Protein AF-A0A5C4TK14-F1 (afdb_monomer)

Structure (mmCIF, N/CA/C/O backbone):
data_AF-A0A5C4TK14-F1
#
_entry.id   AF-A0A5C4TK14-F1
#
loop_
_atom_site.group_PDB
_atom_site.id
_atom_site.type_symbol
_atom_site.label_atom_id
_atom_site.label_alt_id
_atom_site.label_comp_id
_atom_site.label_asym_id
_atom_site.label_entity_id
_atom_site.label_seq_id
_atom_site.pdbx_PDB_ins_code
_atom_site.Cartn_x
_atom_site.Cartn_y
_atom_site.Cartn_z
_atom_site.occupancy
_atom_site.B_iso_or_equiv
_atom_site.auth_seq_id
_atom_site.auth_comp_id
_atom_site.auth_asym_id
_atom_site.auth_atom_id
_atom_site.pdbx_PDB_model_num
ATOM 1 N N . MET A 1 1 ? -11.568 1.574 -13.036 1.00 86.00 1 MET A N 1
ATOM 2 C CA . MET A 1 1 ? -10.351 0.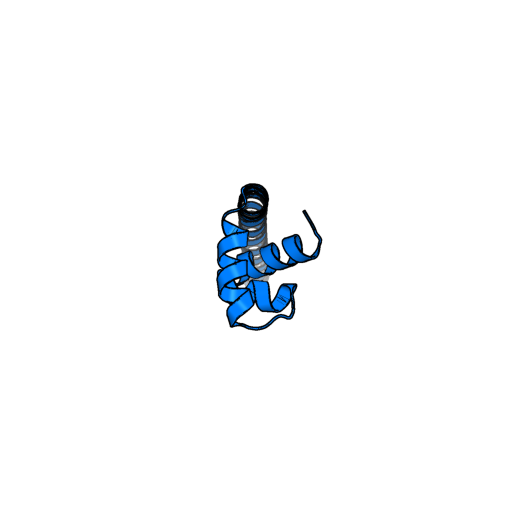970 -12.438 1.00 86.00 1 MET A CA 1
ATOM 3 C C . MET A 1 1 ? -10.315 -0.479 -12.884 1.00 86.00 1 MET A C 1
ATOM 5 O O . MET A 1 1 ? -11.379 -1.084 -12.866 1.00 86.00 1 MET A O 1
ATOM 9 N N . THR A 1 2 ? -9.173 -1.006 -13.327 1.00 96.56 2 THR A N 1
ATOM 10 C CA . THR A 1 2 ? -9.084 -2.410 -13.782 1.00 96.56 2 THR A CA 1
ATOM 11 C C . THR A 1 2 ? -9.049 -3.380 -12.597 1.00 96.56 2 THR A C 1
ATOM 13 O O . THR A 1 2 ? -8.719 -2.972 -11.481 1.00 96.56 2 THR A O 1
ATOM 16 N N . GLU A 1 3 ? -9.338 -4.664 -12.826 1.00 96.69 3 GLU A N 1
ATOM 17 C CA . GLU A 1 3 ? -9.223 -5.698 -11.782 1.00 96.69 3 GLU A CA 1
ATOM 18 C C . GLU A 1 3 ? -7.791 -5.821 -11.246 1.00 96.69 3 GLU A C 1
ATOM 20 O O . GLU A 1 3 ? -7.582 -5.873 -10.038 1.00 96.69 3 GLU A O 1
ATOM 25 N N . THR A 1 4 ? -6.784 -5.721 -12.116 1.00 96.88 4 THR A N 1
ATOM 26 C CA . THR A 1 4 ? -5.367 -5.700 -11.712 1.00 96.88 4 THR A CA 1
ATOM 27 C C . THR A 1 4 ? -5.024 -4.510 -10.811 1.00 96.88 4 THR A C 1
ATOM 29 O O . THR A 1 4 ? -4.304 -4.666 -9.826 1.00 96.88 4 THR A O 1
ATOM 32 N N . GLN A 1 5 ? -5.593 -3.327 -11.075 1.00 97.44 5 GLN A N 1
ATOM 33 C CA . GLN A 1 5 ? -5.430 -2.152 -10.210 1.00 97.44 5 GLN A CA 1
ATOM 34 C C . GLN A 1 5 ? -6.107 -2.346 -8.851 1.00 97.44 5 GLN A C 1
ATOM 36 O O . GLN A 1 5 ? -5.553 -1.938 -7.833 1.00 97.44 5 GLN A O 1
ATOM 41 N N . LYS A 1 6 ? -7.288 -2.979 -8.811 1.00 97.50 6 LYS A N 1
ATOM 42 C CA . LYS A 1 6 ? -7.956 -3.324 -7.546 1.00 97.50 6 LYS A CA 1
ATOM 43 C C . LYS A 1 6 ? 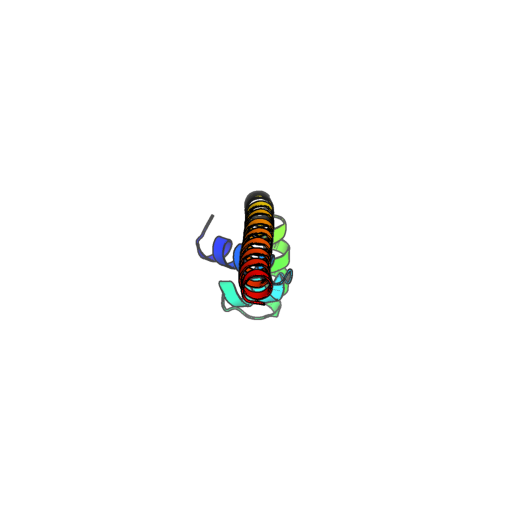-7.109 -4.308 -6.742 1.00 97.50 6 LYS A C 1
ATOM 45 O O . LYS A 1 6 ? -6.898 -4.085 -5.552 1.00 97.50 6 LYS A O 1
ATOM 50 N N . LEU A 1 7 ? -6.585 -5.343 -7.396 1.00 97.94 7 LEU A N 1
ATOM 51 C CA . LEU A 1 7 ? -5.735 -6.355 -6.776 1.00 97.94 7 LEU A CA 1
ATOM 52 C C . LEU A 1 7 ? -4.448 -5.739 -6.205 1.00 97.94 7 LEU A C 1
ATOM 54 O O . LEU A 1 7 ? -4.091 -6.009 -5.058 1.00 97.94 7 LEU A O 1
ATOM 58 N N . PHE A 1 8 ? -3.815 -4.830 -6.953 1.00 98.44 8 PHE A N 1
ATOM 59 C CA . PHE A 1 8 ? -2.703 -4.018 -6.457 1.00 98.44 8 PHE A CA 1
ATOM 60 C C . PHE A 1 8 ? -3.073 -3.263 -5.174 1.00 98.44 8 PHE A C 1
ATOM 62 O O . PHE A 1 8 ? -2.346 -3.358 -4.186 1.00 98.44 8 PHE A O 1
ATOM 69 N N . CYS A 1 9 ? -4.209 -2.554 -5.155 1.00 98.00 9 CYS A N 1
ATOM 70 C CA . CYS A 1 9 ? -4.651 -1.809 -3.975 1.00 98.00 9 CYS A CA 1
ATOM 71 C C . CYS A 1 9 ? -4.868 -2.723 -2.763 1.00 98.00 9 CYS A C 1
ATOM 73 O O . CYS A 1 9 ? -4.470 -2.369 -1.657 1.00 98.00 9 CYS A O 1
ATOM 75 N N . VAL A 1 10 ? -5.472 -3.900 -2.958 1.00 97.06 10 VAL A N 1
ATOM 76 C CA . VAL A 1 10 ? -5.701 -4.876 -1.879 1.00 97.06 10 VAL A CA 1
ATOM 77 C C . VAL A 1 10 ? -4.373 -5.342 -1.281 1.00 97.06 10 VAL A C 1
ATOM 79 O O . VAL A 1 10 ? -4.197 -5.279 -0.063 1.00 97.06 10 VAL A O 1
ATOM 82 N N . TYR A 1 11 ? -3.408 -5.740 -2.116 1.00 97.88 11 TYR A N 1
ATOM 83 C CA . TYR A 1 11 ? -2.079 -6.133 -1.638 1.00 97.88 11 TYR A CA 1
ATOM 84 C C . TYR A 1 11 ? -1.326 -4.977 -0.973 1.00 97.88 11 TYR A C 1
ATOM 86 O O . TYR A 1 11 ? -0.630 -5.189 0.026 1.00 97.88 11 TYR A O 1
ATOM 94 N N . TYR A 1 12 ? -1.511 -3.752 -1.465 1.0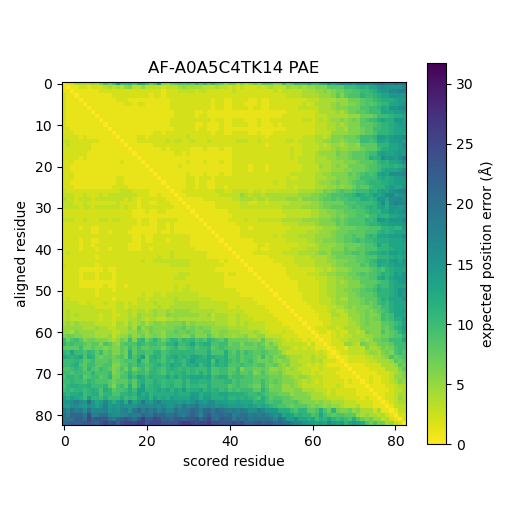0 98.25 12 TYR A N 1
ATOM 95 C CA . TYR A 1 12 ? -0.882 -2.57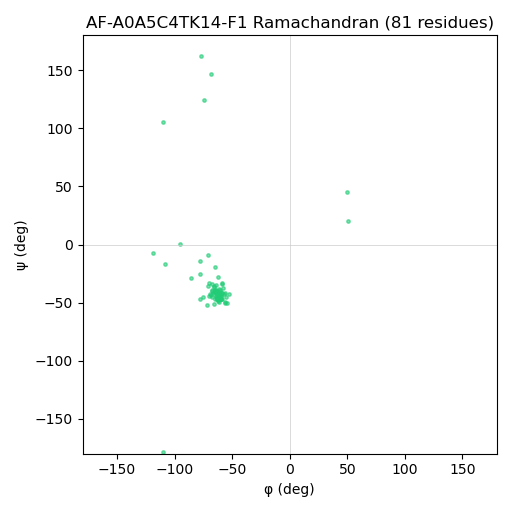1 -0.890 1.00 98.25 12 TYR A CA 1
ATOM 96 C C . TYR A 1 12 ? -1.451 -2.241 0.490 1.00 98.25 12 TYR A C 1
ATOM 98 O O . TYR A 1 12 ? -0.692 -2.032 1.425 1.00 98.25 12 TYR A O 1
ATOM 106 N N . ILE A 1 13 ? -2.770 -2.296 0.678 1.00 96.94 13 ILE A N 1
ATOM 107 C CA . ILE A 1 13 ? -3.411 -2.084 1.989 1.00 96.94 13 ILE A CA 1
ATOM 108 C C . ILE A 1 13 ? -2.979 -3.149 3.016 1.00 96.94 13 ILE A C 1
ATOM 110 O O . ILE A 1 13 ? -3.013 -2.913 4.228 1.00 96.94 13 ILE A O 1
ATOM 114 N N . GLN A 1 14 ? -2.617 -4.350 2.557 1.00 94.12 14 GLN A N 1
ATOM 115 C CA . GLN A 1 14 ? -2.115 -5.426 3.413 1.00 94.12 14 GLN A CA 1
ATOM 116 C C . GLN A 1 14 ? -0.651 -5.227 3.816 1.00 94.12 14 GLN A C 1
ATOM 118 O O . GLN A 1 14 ? -0.339 -5.383 4.991 1.00 94.12 14 GLN A O 1
ATOM 123 N N . SER A 1 15 ? 0.222 -4.901 2.860 1.00 95.31 15 SER A N 1
ATOM 124 C CA . SER A 1 15 ? 1.684 -4.937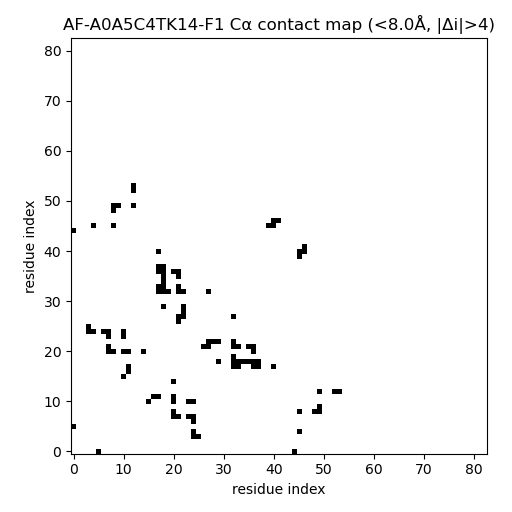 3.040 1.00 95.31 15 SER A CA 1
ATOM 125 C C . SER A 1 15 ? 2.364 -3.569 3.120 1.00 95.31 15 SER A C 1
ATOM 127 O O . SER A 1 15 ? 3.527 -3.496 3.501 1.00 95.31 15 SER A O 1
ATOM 129 N N . TYR A 1 16 ? 1.685 -2.502 2.695 1.00 96.12 16 TYR A N 1
ATOM 130 C CA . TYR A 1 16 ? 2.236 -1.160 2.470 1.00 96.12 16 TYR A CA 1
ATOM 131 C C . TYR A 1 16 ? 3.501 -1.124 1.594 1.00 96.12 16 TYR A C 1
ATOM 133 O O . TYR A 1 16 ? 4.231 -0.135 1.567 1.00 96.12 16 TYR A O 1
ATOM 141 N N . ASN A 1 17 ? 3.738 -2.178 0.807 1.00 97.75 17 ASN A N 1
ATOM 142 C CA . ASN A 1 17 ? 4.876 -2.297 -0.091 1.00 97.75 17 ASN A CA 1
ATOM 143 C C . ASN A 1 17 ? 4.400 -2.208 -1.544 1.00 97.75 17 ASN A C 1
ATOM 145 O O . ASN A 1 17 ? 3.818 -3.155 -2.080 1.00 97.75 17 ASN A O 1
ATOM 149 N N . ALA A 1 18 ? 4.646 -1.067 -2.192 1.00 97.94 18 ALA A N 1
ATOM 150 C CA . ALA A 1 18 ? 4.202 -0.807 -3.562 1.00 97.94 18 ALA A CA 1
ATOM 151 C C . ALA A 1 18 ? 4.800 -1.809 -4.558 1.00 97.94 18 ALA A C 1
ATOM 153 O O . ALA A 1 18 ? 4.078 -2.408 -5.352 1.00 97.94 18 ALA A O 1
ATOM 154 N N . THR A 1 19 ? 6.108 -2.048 -4.468 1.00 98.31 19 THR A N 1
ATOM 155 C CA . THR A 1 19 ? 6.841 -2.942 -5.370 1.00 98.31 19 THR A CA 1
ATOM 156 C C . THR A 1 19 ? 6.346 -4.379 -5.244 1.00 98.31 19 THR A C 1
ATOM 158 O O . THR A 1 19 ? 6.048 -5.020 -6.248 1.00 98.31 19 THR A O 1
ATOM 161 N N . GLN A 1 20 ? 6.189 -4.885 -4.019 1.00 98.19 20 GLN A N 1
ATOM 162 C CA . GLN A 1 20 ? 5.679 -6.236 -3.782 1.00 98.19 20 GLN A CA 1
ATOM 163 C C . GLN A 1 20 ? 4.219 -6.375 -4.225 1.00 98.19 20 GLN A C 1
ATOM 165 O O . GLN A 1 20 ? 3.852 -7.373 -4.840 1.00 98.19 20 GLN A O 1
ATOM 170 N N . SER A 1 21 ? 3.390 -5.367 -3.966 1.00 98.31 21 SER A N 1
ATOM 171 C CA . SER A 1 21 ? 1.979 -5.373 -4.365 1.00 98.31 21 SER A CA 1
ATOM 172 C C . SER A 1 21 ? 1.819 -5.372 -5.882 1.00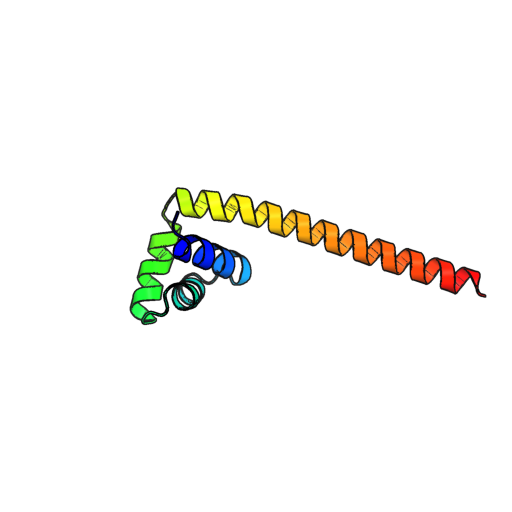 98.31 21 SER A C 1
ATOM 174 O O . SER A 1 21 ? 0.988 -6.102 -6.419 1.00 98.31 21 SER A O 1
ATOM 176 N N . TYR A 1 22 ? 2.657 -4.605 -6.583 1.00 98.38 22 TYR A N 1
ATOM 177 C CA . TYR A 1 22 ? 2.664 -4.561 -8.042 1.00 98.38 22 TYR A CA 1
ATOM 178 C C . TYR A 1 22 ? 3.179 -5.872 -8.641 1.00 98.38 22 TYR A C 1
ATOM 180 O O . TYR A 1 22 ? 2.566 -6.401 -9.563 1.00 98.38 22 TYR A O 1
ATOM 188 N N . LEU A 1 23 ? 4.243 -6.452 -8.077 1.00 98.25 23 LEU A N 1
ATOM 189 C CA . LEU A 1 23 ? 4.734 -7.776 -8.474 1.00 98.25 23 LEU A CA 1
ATOM 190 C C . LEU A 1 23 ? 3.645 -8.847 -8.382 1.00 98.25 23 LEU A C 1
ATOM 192 O O . LEU A 1 2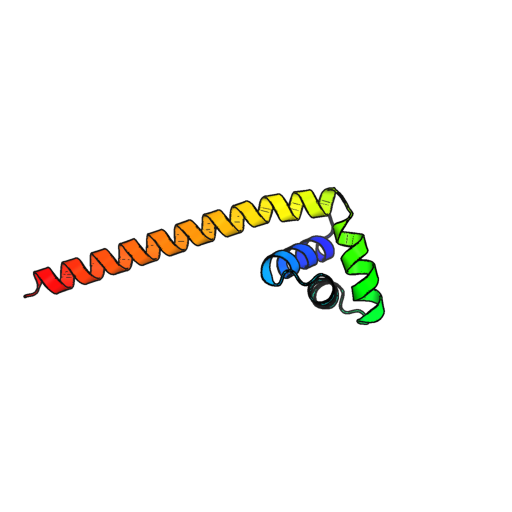3 ? 3.485 -9.633 -9.311 1.00 98.25 23 LEU A O 1
ATOM 196 N N . ARG A 1 24 ? 2.878 -8.858 -7.287 1.00 97.69 24 ARG A N 1
ATOM 197 C CA . ARG A 1 24 ? 1.803 -9.836 -7.077 1.00 97.69 24 ARG A CA 1
ATOM 198 C C . ARG A 1 24 ? 0.604 -9.617 -7.997 1.00 97.69 24 ARG A C 1
ATOM 200 O O . ARG A 1 24 ? -0.031 -10.591 -8.368 1.00 97.69 24 ARG A O 1
ATOM 207 N N . ALA A 1 25 ? 0.290 -8.371 -8.346 1.00 97.94 25 ALA A N 1
ATOM 208 C CA . ALA A 1 25 ? -0.869 -8.056 -9.181 1.00 97.94 25 ALA A CA 1
ATOM 209 C C . ALA A 1 25 ? -0.595 -8.147 -10.694 1.00 97.94 25 ALA A C 1
ATOM 211 O O . ALA A 1 25 ? -1.519 -8.409 -11.459 1.00 97.94 25 ALA A O 1
ATOM 212 N N . TYR A 1 26 ? 0.646 -7.900 -11.126 1.00 97.00 26 TYR A N 1
ATOM 213 C CA . TYR A 1 26 ? 1.013 -7.773 -12.543 1.00 97.00 26 TYR A CA 1
ATOM 214 C C . TYR A 1 26 ? 2.036 -8.810 -13.025 1.00 97.00 26 TYR A C 1
ATOM 216 O O . TYR A 1 26 ? 2.321 -8.846 -14.218 1.00 97.00 26 TYR A O 1
ATOM 224 N N . HIS A 1 27 ? 2.607 -9.625 -12.130 1.00 96.50 27 HIS A N 1
ATOM 225 C CA . HIS A 1 27 ? 3.557 -10.700 -12.461 1.00 96.50 27 HIS A CA 1
ATOM 226 C C . HIS A 1 27 ? 4.714 -10.252 -13.375 1.00 96.50 27 HIS A C 1
ATOM 228 O O . HIS A 1 27 ? 5.057 -10.908 -14.354 1.00 96.50 27 HIS A O 1
ATOM 234 N N . CYS A 1 28 ? 5.316 -9.101 -13.062 1.00 95.75 28 CYS A N 1
ATOM 235 C CA . CYS A 1 28 ? 6.362 -8.478 -13.876 1.00 95.75 28 CYS A CA 1
ATOM 236 C C . CYS A 1 28 ? 7.749 -8.534 -13.211 1.00 95.75 28 CYS A C 1
ATOM 238 O O . CYS A 1 28 ? 7.922 -9.076 -12.119 1.00 95.75 28 CYS A O 1
ATOM 240 N N . LYS A 1 29 ? 8.766 -7.958 -13.865 1.00 97.81 29 LYS A N 1
ATOM 241 C CA . LYS A 1 29 ? 10.108 -7.822 -13.280 1.00 97.81 29 LYS A CA 1
ATOM 242 C C . LYS A 1 29 ? 10.090 -6.827 -12.118 1.00 97.81 29 LYS A C 1
ATOM 244 O O . LYS A 1 29 ? 9.406 -5.806 -12.160 1.00 97.81 29 LYS A O 1
ATOM 249 N N . ARG A 1 30 ? 10.926 -7.071 -11.105 1.00 97.12 30 ARG A N 1
ATOM 250 C CA . ARG A 1 30 ? 11.046 -6.202 -9.920 1.00 97.12 30 ARG A CA 1
ATOM 251 C C . ARG A 1 30 ? 11.423 -4.760 -10.258 1.00 97.12 30 ARG A C 1
ATOM 253 O O . ARG A 1 30 ? 10.897 -3.849 -9.628 1.00 97.12 30 ARG A O 1
ATOM 260 N N . SER A 1 31 ? 12.293 -4.552 -11.248 1.00 97.62 31 SER A N 1
ATOM 261 C CA . SER A 1 31 ? 12.675 -3.213 -11.716 1.00 97.62 31 SER A CA 1
ATOM 262 C C . SER A 1 31 ? 11.466 -2.429 -12.231 1.00 97.62 31 SER A C 1
ATOM 264 O O . SER A 1 31 ? 11.241 -1.300 -11.801 1.00 97.62 31 SER A O 1
ATOM 266 N N . THR A 1 32 ? 10.636 -3.057 -13.067 1.00 97.94 32 THR A N 1
ATOM 267 C CA . THR A 1 32 ? 9.376 -2.486 -13.561 1.00 97.94 32 THR A CA 1
ATOM 268 C C . THR A 1 32 ? 8.403 -2.219 -12.418 1.00 97.94 32 THR A C 1
ATOM 270 O O . THR A 1 32 ? 7.896 -1.109 -12.296 1.00 97.94 32 THR A O 1
ATOM 273 N N . ALA A 1 33 ? 8.194 -3.196 -11.533 1.00 98.12 33 ALA A N 1
ATOM 274 C CA . ALA A 1 33 ? 7.283 -3.061 -10.400 1.00 98.12 33 ALA A CA 1
ATOM 275 C C . ALA A 1 33 ? 7.653 -1.911 -9.452 1.00 98.12 33 ALA A C 1
ATOM 277 O O . ALA A 1 33 ? 6.767 -1.279 -8.883 1.00 98.12 33 ALA A O 1
ATOM 278 N N . ASN A 1 34 ? 8.946 -1.625 -9.287 1.00 97.19 34 ASN A N 1
ATOM 279 C CA . ASN A 1 34 ? 9.418 -0.553 -8.415 1.00 97.19 34 ASN A CA 1
ATOM 280 C C . ASN A 1 34 ? 9.028 0.838 -8.941 1.00 97.19 34 ASN A C 1
ATOM 282 O O . ASN A 1 34 ? 8.533 1.686 -8.194 1.00 97.19 34 ASN A O 1
ATOM 286 N N . VAL A 1 35 ? 9.219 1.050 -10.245 1.00 98.00 35 VAL A N 1
ATOM 287 C CA . VAL A 1 35 ? 8.874 2.307 -10.920 1.00 98.00 35 VAL A CA 1
ATOM 288 C C . VAL A 1 35 ? 7.357 2.436 -11.042 1.00 98.00 35 VAL A C 1
ATOM 290 O O . VAL A 1 35 ? 6.766 3.423 -10.599 1.00 98.00 35 VAL A O 1
ATOM 293 N N . GLU A 1 36 ? 6.713 1.407 -11.585 1.00 98.19 36 GLU A N 1
ATOM 294 C CA . GLU A 1 36 ? 5.286 1.428 -11.887 1.00 98.19 36 GLU A CA 1
ATOM 295 C C . GLU A 1 36 ? 4.416 1.396 -10.633 1.00 98.19 36 GLU A C 1
ATOM 297 O O . GLU A 1 36 ? 3.405 2.091 -10.585 1.00 98.19 36 GLU A O 1
ATOM 302 N N . GLY A 1 37 ? 4.820 0.674 -9.585 1.00 97.44 37 GLY A N 1
ATOM 303 C CA . GLY A 1 37 ? 4.118 0.670 -8.302 1.00 97.44 37 GLY A CA 1
ATOM 304 C C . GLY A 1 37 ? 4.057 2.065 -7.683 1.00 97.44 37 GLY A C 1
ATOM 305 O O . GLY A 1 37 ? 2.983 2.528 -7.299 1.00 97.44 37 GLY A O 1
ATOM 306 N N . SER A 1 38 ? 5.187 2.777 -7.668 1.00 97.00 38 SER A N 1
ATOM 307 C CA . SER A 1 38 ? 5.261 4.159 -7.174 1.00 97.00 38 SER A CA 1
ATOM 308 C C . SER A 1 38 ? 4.449 5.124 -8.043 1.00 97.00 38 SER A C 1
ATOM 310 O O . SER A 1 38 ? 3.771 6.015 -7.532 1.00 97.00 38 SER A O 1
ATOM 312 N N . ARG A 1 39 ? 4.482 4.940 -9.369 1.00 97.94 39 ARG A N 1
ATOM 313 C CA . ARG A 1 39 ? 3.697 5.737 -10.322 1.00 97.94 39 ARG A CA 1
ATOM 314 C C . ARG A 1 39 ? 2.195 5.524 -10.137 1.00 97.94 39 ARG A C 1
ATOM 316 O O . ARG A 1 39 ? 1.434 6.488 -10.173 1.00 97.94 39 ARG A O 1
ATOM 323 N N . LEU A 1 40 ? 1.769 4.283 -9.905 1.00 97.50 40 LEU A N 1
ATOM 324 C CA . LEU A 1 40 ? 0.363 3.917 -9.763 1.00 97.50 40 LEU A CA 1
ATOM 325 C C . LEU A 1 40 ? -0.268 4.549 -8.514 1.00 97.50 40 LEU A C 1
ATOM 327 O O . LEU A 1 40 ? -1.404 5.015 -8.584 1.00 97.50 40 LEU A O 1
ATOM 331 N N . LEU A 1 41 ? 0.488 4.656 -7.417 1.00 97.62 41 LEU A N 1
ATOM 332 C CA . LEU A 1 41 ? 0.055 5.339 -6.190 1.00 97.62 41 LEU A CA 1
ATOM 333 C C . LEU A 1 41 ? -0.159 6.849 -6.363 1.00 97.62 41 LEU A C 1
ATOM 335 O O . LEU A 1 41 ? -0.867 7.451 -5.566 1.00 97.62 41 LEU A O 1
ATOM 339 N N . LYS A 1 42 ? 0.396 7.489 -7.399 1.00 97.25 42 LYS A N 1
ATOM 340 C CA . LYS A 1 42 ? 0.157 8.922 -7.660 1.00 97.25 42 LYS A CA 1
ATOM 341 C C . LYS A 1 42 ? -1.202 9.193 -8.308 1.00 97.25 42 LYS A C 1
ATOM 343 O O . LYS A 1 42 ? -1.638 10.338 -8.360 1.00 97.25 42 LYS A O 1
ATOM 348 N N . LEU A 1 43 ? -1.878 8.165 -8.823 1.00 97.50 43 LEU A N 1
ATOM 349 C CA . LEU A 1 43 ? -3.170 8.339 -9.477 1.00 97.50 43 LEU A CA 1
ATOM 350 C C . LEU A 1 43 ? -4.268 8.588 -8.437 1.00 97.50 43 LEU A C 1
ATOM 352 O O . LEU A 1 43 ? -4.526 7.744 -7.583 1.00 97.50 43 LEU A O 1
ATOM 356 N N . ASP A 1 44 ? -4.992 9.698 -8.581 1.00 97.75 44 ASP A N 1
ATOM 357 C CA . ASP A 1 44 ? -6.082 10.090 -7.675 1.00 97.75 44 ASP A CA 1
ATOM 358 C C . ASP A 1 44 ? -7.127 8.974 -7.475 1.00 97.75 44 ASP A C 1
ATOM 360 O O . ASP A 1 44 ? -7.500 8.640 -6.352 1.00 97.75 44 ASP A O 1
ATOM 364 N N . LYS A 1 45 ? -7.518 8.289 -8.558 1.00 97.31 45 LYS A N 1
ATOM 365 C CA . LYS A 1 45 ? -8.448 7.146 -8.496 1.00 97.31 45 LYS A CA 1
ATOM 366 C C . LYS A 1 45 ? -7.955 5.996 -7.604 1.00 97.31 45 LYS A C 1
ATOM 368 O O . LYS A 1 45 ? -8.771 5.327 -6.976 1.00 97.31 45 LYS A O 1
ATOM 373 N N . ILE A 1 46 ? -6.641 5.762 -7.564 1.00 97.94 46 ILE A N 1
ATOM 374 C CA . ILE A 1 46 ? -6.015 4.706 -6.760 1.00 97.94 46 ILE A CA 1
ATOM 375 C C . ILE A 1 46 ? -5.999 5.134 -5.294 1.00 97.94 46 ILE A C 1
ATOM 377 O O . ILE A 1 46 ? -6.435 4.361 -4.444 1.00 97.94 46 ILE A O 1
ATOM 381 N N . ASN A 1 47 ? -5.613 6.380 -5.005 1.00 97.06 47 ASN A N 1
ATOM 382 C CA . ASN A 1 47 ? -5.633 6.920 -3.643 1.00 97.06 47 ASN A CA 1
ATOM 383 C C . ASN A 1 47 ? -7.039 6.926 -3.046 1.00 97.06 47 ASN A C 1
ATOM 385 O O . ASN A 1 47 ? -7.235 6.402 -1.954 1.00 97.06 47 ASN A O 1
ATOM 389 N N . LYS A 1 48 ? -8.043 7.401 -3.792 1.00 97.50 48 LYS A N 1
ATOM 390 C CA . LYS A 1 48 ? -9.449 7.365 -3.358 1.00 97.50 48 LYS A CA 1
ATOM 391 C C . LYS A 1 48 ? -9.911 5.950 -3.013 1.00 97.50 48 LYS A C 1
ATOM 393 O O . LYS A 1 48 ? -10.607 5.749 -2.017 1.00 97.50 48 LYS A O 1
ATOM 398 N N . PHE A 1 49 ? -9.515 4.962 -3.815 1.00 97.19 49 PHE A N 1
ATOM 399 C CA . PHE A 1 49 ? -9.820 3.564 -3.533 1.00 97.19 49 PHE A CA 1
ATOM 400 C C . PHE A 1 49 ? -9.111 3.096 -2.256 1.00 97.19 49 PHE A C 1
ATOM 402 O O . PHE A 1 49 ? -9.770 2.579 -1.357 1.00 97.19 49 PHE A O 1
ATOM 409 N N . ILE A 1 50 ? -7.800 3.319 -2.138 1.00 97.50 50 ILE A N 1
ATOM 410 C CA . ILE A 1 50 ? -7.013 2.925 -0.964 1.00 97.50 50 ILE A CA 1
ATOM 411 C C . ILE A 1 50 ? -7.601 3.528 0.316 1.00 97.50 50 ILE A C 1
ATOM 413 O O . ILE A 1 50 ? -7.909 2.775 1.238 1.00 97.50 50 ILE A O 1
ATOM 417 N N . SER A 1 51 ? -7.860 4.837 0.348 1.00 96.75 51 SER A N 1
ATOM 418 C CA . SER A 1 51 ? -8.427 5.517 1.518 1.00 96.75 51 SER A CA 1
ATOM 419 C C . SER A 1 51 ? -9.790 4.950 1.914 1.00 96.75 51 SER A C 1
ATOM 421 O O . SER A 1 51 ? -10.027 4.662 3.088 1.00 96.75 51 SER A O 1
ATOM 423 N N . LYS A 1 52 ? -10.680 4.708 0.940 1.00 96.44 52 LYS A N 1
ATOM 424 C CA . LYS A 1 52 ? -11.993 4.100 1.202 1.00 96.44 52 LYS A CA 1
ATOM 425 C C . LYS A 1 52 ? -11.852 2.721 1.852 1.00 96.44 52 LYS A C 1
ATOM 427 O O . LYS A 1 52 ? -12.524 2.431 2.841 1.00 96.44 52 LYS A O 1
ATOM 432 N N . TRP A 1 53 ? -10.982 1.869 1.316 1.00 96.06 53 TRP A N 1
ATOM 433 C CA . TRP A 1 53 ? -10.826 0.495 1.797 1.00 96.06 53 TRP A CA 1
ATOM 434 C C . TRP A 1 53 ? -10.003 0.378 3.080 1.00 96.06 53 TRP A C 1
ATOM 436 O O . TRP A 1 53 ? -10.231 -0.549 3.852 1.00 96.06 53 TRP A O 1
ATOM 446 N N . GLN A 1 54 ? -9.114 1.328 3.369 1.00 94.62 54 GLN A N 1
ATOM 447 C CA . GLN A 1 54 ? -8.442 1.430 4.666 1.00 94.62 54 GLN A CA 1
ATOM 448 C C . GLN A 1 54 ? -9.443 1.676 5.797 1.00 94.62 54 GLN A C 1
ATOM 450 O O . GLN A 1 54 ? -9.377 0.999 6.822 1.00 94.62 54 GLN A O 1
ATOM 455 N N . ILE A 1 55 ? -10.415 2.570 5.588 1.00 93.81 55 ILE A N 1
ATOM 456 C CA . ILE A 1 55 ? -11.491 2.818 6.559 1.00 93.81 55 ILE A CA 1
ATOM 457 C C . ILE A 1 55 ? -12.314 1.546 6.775 1.00 93.81 55 ILE A C 1
ATOM 459 O O . ILE A 1 55 ? -12.603 1.183 7.913 1.00 93.81 55 ILE A O 1
ATOM 463 N N . VAL A 1 56 ? -12.674 0.845 5.696 1.00 93.50 56 VAL A N 1
ATOM 464 C CA . VAL A 1 56 ? -13.416 -0.423 5.790 1.00 93.50 56 VAL A CA 1
ATOM 465 C C . VAL A 1 56 ? -12.608 -1.473 6.553 1.00 93.50 56 VAL A C 1
ATOM 467 O O . VAL A 1 56 ? -13.136 -2.078 7.480 1.00 93.50 56 VAL A O 1
ATOM 470 N N . LYS A 1 57 ? -11.320 -1.648 6.232 1.00 92.12 57 LYS A N 1
ATOM 471 C CA . LYS A 1 57 ? -10.422 -2.570 6.944 1.00 92.12 57 LYS A CA 1
ATOM 472 C C . LYS A 1 57 ? -10.346 -2.241 8.434 1.00 92.12 57 LYS A C 1
ATOM 474 O O . LYS A 1 57 ? -10.401 -3.152 9.253 1.00 92.12 57 LYS A O 1
ATOM 479 N N . PHE A 1 58 ? -10.249 -0.963 8.788 1.00 92.25 58 PHE A N 1
ATOM 480 C CA . PHE A 1 58 ? -10.221 -0.518 10.179 1.00 92.25 58 PHE A CA 1
ATOM 481 C C . PHE A 1 58 ? -11.539 -0.816 10.907 1.00 92.25 58 PHE A C 1
ATOM 483 O O . PHE A 1 58 ? -11.519 -1.406 11.983 1.00 92.25 58 PHE A O 1
ATOM 490 N N . LYS A 1 59 ? -12.687 -0.498 10.291 1.00 93.25 59 LYS A N 1
ATOM 491 C CA . LYS A 1 59 ? -14.019 -0.807 10.840 1.00 93.25 59 LYS A CA 1
ATOM 492 C C . LYS A 1 59 ? -14.224 -2.307 11.052 1.00 93.25 59 LYS A C 1
ATOM 494 O O . LYS A 1 59 ? -14.711 -2.709 12.104 1.00 93.25 59 LYS A O 1
ATOM 499 N N . LEU A 1 60 ? -13.829 -3.124 10.075 1.00 90.81 60 LEU A N 1
ATOM 500 C CA . LEU A 1 60 ? -13.889 -4.582 10.183 1.00 90.81 60 LEU A CA 1
ATOM 501 C C . LEU A 1 60 ? -12.982 -5.092 11.304 1.00 90.81 60 LEU A C 1
ATOM 503 O O . LEU A 1 60 ? -13.410 -5.933 12.083 1.00 90.81 60 LEU A O 1
ATOM 507 N N . ASN A 1 61 ? -11.765 -4.558 11.429 1.00 91.69 61 ASN A N 1
ATOM 508 C CA . ASN A 1 61 ? -10.845 -4.939 12.499 1.00 91.69 61 ASN A CA 1
ATOM 509 C C . ASN A 1 61 ? -11.433 -4.620 13.887 1.00 91.69 61 ASN A C 1
ATOM 511 O O . ASN A 1 61 ? -11.490 -5.504 14.737 1.00 91.69 61 ASN A O 1
ATOM 515 N N . ILE A 1 62 ? -11.979 -3.413 14.083 1.00 91.75 62 ILE A N 1
ATOM 516 C CA . ILE A 1 62 ? -12.677 -3.055 15.330 1.00 91.75 62 ILE A CA 1
ATOM 517 C C . ILE A 1 62 ? -13.816 -4.032 15.613 1.00 91.75 62 ILE A C 1
ATOM 519 O O . ILE A 1 62 ? -13.883 -4.568 16.713 1.00 91.75 62 ILE A O 1
ATOM 523 N N . CYS A 1 63 ? -14.679 -4.291 14.628 1.00 88.75 63 CYS A N 1
ATOM 524 C CA . CYS A 1 63 ? -15.816 -5.196 14.786 1.00 88.75 63 CYS A CA 1
ATOM 525 C C . CYS A 1 63 ? -15.377 -6.616 15.185 1.00 88.75 63 CYS A C 1
ATOM 527 O O . CYS A 1 63 ? -15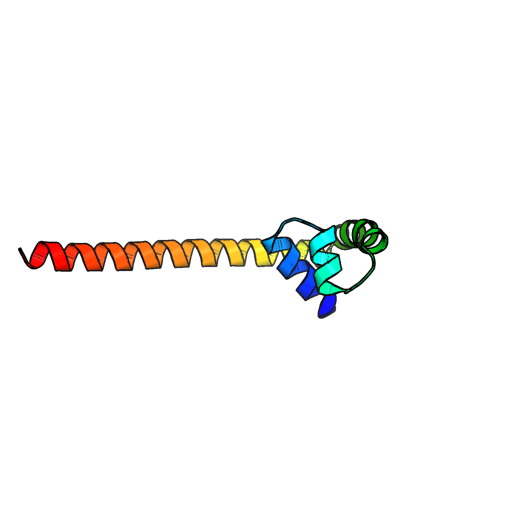.970 -7.222 16.079 1.00 88.75 63 CYS A O 1
ATOM 529 N N . MET A 1 64 ? -14.302 -7.125 14.576 1.00 89.62 64 MET A N 1
ATOM 530 C CA . MET A 1 64 ? -13.733 -8.430 14.915 1.00 89.62 64 MET A CA 1
ATOM 531 C C . MET A 1 64 ? -13.191 -8.459 16.347 1.00 89.62 64 MET A C 1
ATOM 533 O O . MET A 1 64 ? -13.486 -9.397 17.084 1.00 89.62 64 MET A O 1
ATOM 537 N N . ILE A 1 65 ? -12.465 -7.421 16.774 1.00 88.00 65 ILE A N 1
ATOM 538 C CA . ILE A 1 65 ? -11.946 -7.322 18.146 1.00 88.00 65 ILE A CA 1
ATOM 539 C C . ILE A 1 65 ? -13.093 -7.224 19.157 1.00 88.00 65 ILE A C 1
ATOM 541 O O . ILE A 1 65 ? -13.068 -7.905 20.181 1.00 88.00 65 ILE A O 1
ATOM 545 N N . THR A 1 66 ? -14.114 -6.404 18.887 1.00 90.12 66 THR A N 1
ATOM 546 C CA . THR A 1 66 ? -15.264 -6.267 19.792 1.00 90.12 66 THR A CA 1
ATOM 547 C C . THR A 1 66 ? -16.042 -7.573 19.905 1.00 90.12 66 THR A C 1
ATOM 549 O O . THR A 1 66 ? -16.433 -7.947 21.007 1.00 90.12 66 THR A O 1
ATOM 552 N N . CYS A 1 67 ? -16.209 -8.299 18.795 1.00 84.06 67 CYS A N 1
ATOM 553 C CA . CYS A 1 67 ? -16.841 -9.617 18.779 1.00 84.06 67 CYS A CA 1
ATOM 554 C C . CYS A 1 67 ? -16.032 -10.638 19.591 1.00 84.06 67 CYS A C 1
ATOM 556 O O . CYS A 1 67 ? -16.582 -11.325 20.447 1.00 84.06 67 CYS A O 1
ATOM 558 N N . GLN A 1 68 ? -14.712 -10.686 19.394 1.00 90.62 68 GLN A N 1
ATOM 559 C CA . GLN A 1 68 ? -13.837 -11.592 20.136 1.00 90.62 68 GLN A CA 1
ATOM 560 C C . GLN A 1 68 ? -13.844 -11.291 21.639 1.00 90.62 68 GLN A C 1
ATOM 562 O O . GLN A 1 68 ? -13.884 -12.214 22.451 1.00 90.62 68 GLN A O 1
ATOM 567 N N . LYS A 1 69 ? -13.858 -10.006 22.018 1.00 91.00 69 LYS A N 1
ATOM 568 C CA . LYS A 1 69 ? -13.977 -9.587 23.417 1.00 91.00 69 LYS A CA 1
ATOM 569 C C . LYS A 1 69 ? -15.313 -10.024 24.017 1.00 91.00 69 LYS A C 1
ATOM 571 O O . LYS A 1 69 ? -15.305 -10.582 25.104 1.00 91.00 69 LYS A O 1
ATOM 576 N N . PHE A 1 70 ? -16.420 -9.823 23.301 1.00 92.12 70 PHE A N 1
ATOM 577 C CA . PHE A 1 70 ? -17.753 -10.248 23.740 1.00 92.12 70 PHE A CA 1
ATOM 578 C C . PHE A 1 70 ? -17.854 -11.770 23.911 1.00 92.12 70 PHE A C 1
ATOM 580 O O . PHE A 1 70 ? -18.375 -12.254 24.913 1.00 92.12 70 PHE A O 1
ATOM 587 N N . TYR A 1 71 ? -17.308 -12.533 22.961 1.00 92.50 71 TYR A N 1
ATOM 588 C CA . TYR A 1 71 ? -17.250 -13.990 23.057 1.00 92.50 71 TYR A CA 1
ATOM 589 C C . TYR A 1 71 ? -16.449 -14.441 24.285 1.00 92.50 71 TYR A C 1
ATOM 591 O O . TYR A 1 71 ? -16.892 -15.313 25.028 1.00 92.50 71 TYR A O 1
ATOM 599 N N . LEU A 1 72 ? -15.288 -13.822 24.526 1.00 91.06 72 LEU A N 1
ATOM 600 C CA . LEU A 1 72 ? -14.435 -14.165 25.660 1.00 91.06 72 LEU A CA 1
ATOM 601 C C . LEU A 1 72 ? -15.086 -13.806 27.002 1.00 91.06 72 LEU A C 1
ATOM 603 O O . LEU A 1 72 ? -15.016 -14.612 27.923 1.00 91.06 72 LEU A O 1
ATOM 607 N N . THR A 1 73 ? -15.737 -12.643 27.120 1.00 88.56 73 THR A N 1
ATOM 608 C CA . THR A 1 73 ? -16.452 -12.266 28.353 1.00 88.56 73 THR A CA 1
ATOM 609 C C . THR A 1 73 ? -17.589 -13.235 28.636 1.00 88.56 73 THR A C 1
ATOM 611 O O . THR A 1 73 ? -17.643 -13.793 29.723 1.00 88.56 73 THR A O 1
ATOM 614 N N . HIS A 1 74 ? -18.407 -13.548 27.626 1.00 90.75 74 HIS A N 1
ATOM 615 C CA . HIS A 1 74 ? -19.488 -14.517 27.777 1.00 90.75 74 HIS A CA 1
ATOM 616 C C . HIS A 1 74 ? -18.962 -15.905 28.180 1.00 90.75 74 HIS A C 1
ATOM 618 O O . HIS A 1 74 ? -19.545 -16.567 29.034 1.00 90.75 74 HIS A O 1
ATOM 624 N N . TYR A 1 75 ? -17.846 -16.358 27.603 1.00 91.81 75 TYR A N 1
ATOM 625 C CA . TYR A 1 75 ? -17.217 -17.620 27.996 1.00 91.81 75 TYR A CA 1
ATOM 626 C C . TYR A 1 75 ? -16.763 -17.616 29.468 1.00 91.81 75 TYR A C 1
ATOM 628 O O . TYR A 1 75 ? -17.021 -18.577 30.189 1.00 91.81 75 TYR A O 1
ATOM 636 N N . LEU A 1 76 ? -16.122 -16.535 29.925 1.00 90.12 76 LEU A N 1
ATOM 637 C CA . LEU A 1 76 ? -15.647 -16.407 31.306 1.00 90.12 76 LEU A CA 1
ATOM 638 C C . LEU A 1 76 ? -16.799 -16.311 32.315 1.00 90.12 76 LEU A C 1
ATOM 640 O O . LEU A 1 76 ? -16.732 -16.961 33.355 1.00 90.12 76 LEU A O 1
ATOM 644 N N . ASP A 1 77 ? -17.868 -15.581 31.995 1.00 91.19 77 ASP A N 1
ATOM 645 C CA . ASP A 1 77 ? -19.041 -15.435 32.868 1.00 91.19 77 ASP A CA 1
ATOM 646 C C . ASP A 1 77 ? -19.748 -16.783 33.099 1.00 91.19 77 ASP A C 1
ATOM 648 O O . ASP A 1 77 ? -20.127 -17.113 34.226 1.00 91.19 77 ASP A O 1
ATOM 652 N N . ASN A 1 78 ? -19.866 -17.610 32.053 1.00 87.06 78 ASN A N 1
ATOM 653 C CA . ASN A 1 78 ? -20.414 -18.967 32.169 1.00 87.06 78 ASN A CA 1
ATOM 654 C C . ASN A 1 78 ? -19.501 -19.907 32.972 1.00 87.06 78 ASN A C 1
ATOM 656 O O . ASN A 1 78 ? -19.992 -20.781 33.687 1.00 87.06 78 ASN A O 1
ATOM 660 N N . LEU A 1 79 ? -18.180 -19.732 32.877 1.00 88.12 79 LEU A N 1
ATOM 661 C CA . LEU A 1 79 ? -17.223 -20.526 33.644 1.00 88.12 79 LEU A CA 1
ATOM 662 C C . LEU A 1 79 ? -17.275 -20.172 35.136 1.00 88.12 79 LEU A C 1
ATOM 664 O O . LEU A 1 79 ? -17.327 -21.071 35.964 1.00 88.12 79 LEU A O 1
ATOM 668 N N . VAL A 1 80 ? -17.319 -18.879 35.478 1.00 83.25 80 VAL A N 1
ATOM 669 C CA . VAL A 1 80 ? -17.435 -18.408 36.870 1.00 83.25 80 VAL A CA 1
ATOM 670 C C . VAL A 1 80 ? -18.776 -18.804 37.487 1.00 83.25 80 VAL A C 1
ATOM 672 O O . VAL A 1 80 ? -18.808 -19.174 38.649 1.00 83.25 80 VAL A O 1
ATOM 675 N N . SER A 1 81 ? -19.864 -18.803 36.712 1.00 75.44 81 SER A N 1
ATOM 676 C CA . SER A 1 81 ? -21.192 -19.230 37.188 1.00 75.44 81 SER A CA 1
ATOM 677 C C . SER A 1 81 ? -21.314 -20.744 37.425 1.00 75.44 81 SER A C 1
ATOM 679 O O . SER A 1 81 ? -22.331 -21.202 37.939 1.00 75.44 81 SER A O 1
ATOM 681 N N . SER A 1 82 ? -20.313 -21.526 37.006 1.00 70.50 82 SER A N 1
ATOM 682 C CA . SER A 1 82 ? -20.258 -22.982 37.192 1.00 70.50 82 SER A CA 1
ATOM 683 C C . SER A 1 82 ? -19.466 -23.402 38.444 1.00 70.50 82 SER A C 1
ATOM 685 O O . SER A 1 82 ? -19.341 -24.603 38.692 1.00 70.50 82 SER A O 1
ATOM 687 N N . PHE A 1 83 ? -18.933 -22.439 39.209 1.00 64.44 83 PHE A N 1
ATOM 688 C CA . PHE A 1 83 ? -18.269 -22.622 40.506 1.00 64.44 83 PHE A CA 1
ATOM 689 C C . PHE A 1 83 ? -19.089 -21.972 41.623 1.00 64.44 83 PHE A C 1
ATOM 691 O O . PHE A 1 83 ? -19.075 -22.533 42.741 1.00 64.44 83 PHE A O 1
#

Foldseek 3Di:
DDPLLVQLLVVCLVPVDQLVSNCVSPVDDSVCSVVVSVVSCVDPVSVVSNVVVNVVVVVVVVVVVVVVVVVVVVVVVVVVVVD

Radius of gyration: 19.42 Å; Cα contacts (8 Å, |Δi|>4)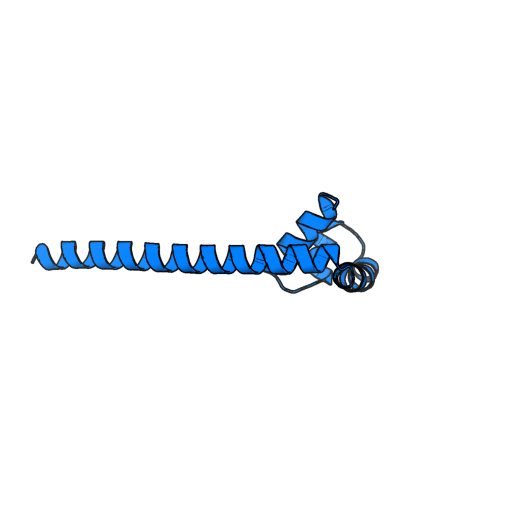: 56; chains: 1; bounding box: 34×33×54 Å

pLDDT: mean 94.0, std 6.0, range [64.44, 98.44]

Mean predicted aligned error: 5.24 Å

Organism: Fructilactobacillus sanfranciscensis (NCBI:txid1625)

Secondary structure (DSSP, 8-state):
--HHHHHHHHHHHHH--HHHHHHHHH---HHHHHHHHHHHHTSHHHHHHHHHHHHHHHHHHHHHHHHHHHHHHHHHHHHHTT-

Nearest PDB structures (foldseek):
  4zc3-assembly1_A  TM=8.959E-01  e=7.804E-02  Bacillus phage SF6
  2cmp-assembly1_A  TM=8.637E-01  e=7.341E-02  Bacillus phage SF6
  3zqq-assembly1_C  TM=8.527E-01  e=1.530E-01  Bacillus phage SF6
  7joq-assembly1_H  TM=6.795E-01  e=1.954E-01  Pseudomonas phage NV1
  5w6q-assembly2_C  TM=5.019E-01  e=7.230E+00  Thermus aquaticus

Sequence (83 aa):
MTETQKLFCVYYIQSYNATQSYLRAYHCKRSTANVEGSRLLKLDKINKFISKWQIVKFKLNICMITCQKFYLTHYLDNLVSSF

InterPro domains:
  IPR005335 Terminase small subunit [PF03592] (1-52)
  IPR038713 Terminase small subunit, N-terminal DNA-binding domain, HTH motif superfamily [G3DSA:1.10.10.1400] (1-56)
  IPR052404 SPP1-like small terminase [PTHR41328] (2-52)

Solvent-accessible surface area (backbone atoms only — not comparable to full-atom values): 4498 Å² total; per-residue (Å²): 134,55,71,52,58,52,46,21,44,54,42,23,77,72,67,76,35,44,37,62,15,29,31,74,41,65,73,56,56,69,74,56,16,48,56,49,23,57,55,51,61,69,37,65,74,49,43,56,48,46,56,56,50,50,53,50,53,50,53,50,50,51,51,52,53,54,49,52,50,52,53,51,50,54,53,50,54,57,55,60,74,73,111